Protein AF-A0A8H6VJF8-F1 (afdb_monomer_lite)

Structure (mmCIF, N/CA/C/O backbone):
data_AF-A0A8H6VJF8-F1
#
_entry.id   AF-A0A8H6VJF8-F1
#
loop_
_atom_site.group_PDB
_atom_site.id
_atom_site.type_symbol
_atom_site.label_atom_id
_atom_site.label_alt_id
_atom_site.label_comp_id
_atom_site.label_asym_id
_atom_site.label_entity_id
_atom_site.label_seq_id
_atom_site.pdbx_PDB_ins_code
_atom_site.Cartn_x
_atom_site.Cartn_y
_atom_site.Cartn_z
_atom_site.occupancy
_atom_site.B_iso_or_equiv
_atom_site.auth_seq_id
_atom_site.auth_comp_id
_atom_site.auth_asym_id
_atom_site.auth_atom_id
_atom_site.pdbx_PDB_model_num
ATOM 1 N N . MET A 1 1 ? -1.604 -4.634 -8.198 1.00 73.31 1 MET A N 1
ATOM 2 C CA . MET A 1 1 ? -0.730 -5.006 -7.066 1.00 73.31 1 MET A CA 1
ATOM 3 C C . MET A 1 1 ? 0.671 -5.127 -7.627 1.00 73.31 1 MET A C 1
ATOM 5 O O . MET A 1 1 ? 0.860 -5.925 -8.531 1.00 73.31 1 MET A O 1
ATOM 9 N N . ALA A 1 2 ? 1.580 -4.237 -7.229 1.00 79.50 2 ALA A N 1
ATOM 10 C CA . ALA A 1 2 ? 2.893 -4.075 -7.863 1.00 79.50 2 ALA A CA 1
ATOM 11 C C . ALA A 1 2 ? 4.022 -4.603 -6.956 1.00 79.50 2 ALA A C 1
ATOM 13 O O . ALA A 1 2 ? 4.929 -3.861 -6.567 1.00 79.50 2 ALA A O 1
ATOM 14 N N . TYR A 1 3 ? 3.864 -5.856 -6.537 1.00 83.62 3 TYR A N 1
ATOM 15 C CA . TYR A 1 3 ? 4.742 -6.631 -5.660 1.00 83.62 3 TYR A CA 1
ATOM 16 C C . TYR A 1 3 ? 4.461 -8.134 -5.874 1.00 83.62 3 TYR A C 1
ATOM 18 O O . TYR A 1 3 ? 3.613 -8.471 -6.701 1.00 83.62 3 TYR A O 1
ATOM 26 N N . ASP A 1 4 ? 5.180 -9.012 -5.167 1.00 90.38 4 ASP A N 1
ATOM 27 C CA . ASP A 1 4 ? 5.171 -10.478 -5.328 1.00 90.38 4 ASP A CA 1
ATOM 28 C C . ASP A 1 4 ? 5.618 -10.965 -6.715 1.00 90.38 4 ASP A C 1
ATOM 30 O O . ASP A 1 4 ? 5.184 -11.998 -7.216 1.00 90.38 4 ASP A O 1
ATOM 34 N N . TYR A 1 5 ? 6.528 -10.225 -7.350 1.00 91.56 5 TYR A N 1
ATOM 35 C CA . TYR A 1 5 ? 7.095 -10.609 -8.647 1.00 91.56 5 TYR A CA 1
ATOM 36 C C . TYR A 1 5 ? 8.097 -11.761 -8.561 1.00 91.56 5 TYR A C 1
ATOM 38 O O . TYR A 1 5 ? 8.375 -12.394 -9.575 1.00 91.56 5 TYR A O 1
ATOM 46 N N . ALA A 1 6 ? 8.661 -11.999 -7.379 1.00 90.62 6 ALA A N 1
ATOM 47 C CA . ALA A 1 6 ? 9.598 -13.079 -7.132 1.00 90.62 6 ALA A CA 1
ATOM 48 C C . ALA A 1 6 ? 9.391 -13.640 -5.720 1.00 90.62 6 ALA A C 1
ATOM 50 O O . ALA A 1 6 ? 9.157 -12.868 -4.786 1.00 90.62 6 ALA A O 1
ATOM 51 N N . GLY A 1 7 ? 9.499 -14.957 -5.556 1.00 92.12 7 GLY A N 1
ATOM 52 C CA . GLY A 1 7 ? 9.229 -15.630 -4.286 1.00 92.12 7 GLY A CA 1
ATOM 53 C C . GLY A 1 7 ? 9.733 -17.070 -4.224 1.00 92.12 7 GLY A C 1
ATOM 54 O O . GLY A 1 7 ? 10.559 -17.504 -5.020 1.00 92.12 7 GLY A O 1
ATOM 55 N N . SER A 1 8 ? 9.238 -17.833 -3.247 1.00 90.75 8 SER A N 1
ATOM 56 C CA . SER A 1 8 ? 9.664 -19.224 -3.009 1.00 90.75 8 SER A CA 1
ATOM 57 C C . SER A 1 8 ? 9.283 -20.200 -4.127 1.00 90.75 8 SER A C 1
ATOM 59 O O . SER A 1 8 ? 9.792 -21.316 -4.171 1.00 90.75 8 SER A O 1
ATOM 61 N N . TRP A 1 9 ? 8.377 -19.792 -5.012 1.00 92.62 9 TRP A N 1
ATOM 62 C CA . TRP A 1 9 ? 7.964 -20.536 -6.198 1.00 92.62 9 TRP A CA 1
ATOM 63 C C . TRP A 1 9 ? 8.953 -20.407 -7.366 1.00 92.62 9 TRP A C 1
ATOM 65 O O . TRP A 1 9 ? 8.827 -21.152 -8.337 1.00 92.62 9 TRP A O 1
ATOM 75 N N . ASP A 1 10 ? 9.933 -19.502 -7.281 1.00 89.94 10 ASP A N 1
ATOM 76 C CA . ASP A 1 10 ? 10.958 -19.330 -8.305 1.00 89.94 10 ASP A CA 1
ATOM 77 C C . ASP A 1 10 ? 12.191 -20.198 -8.045 1.00 89.94 10 ASP A C 1
ATOM 79 O O . ASP A 1 10 ? 12.579 -20.486 -6.913 1.00 89.94 10 ASP A O 1
ATOM 83 N N . VAL A 1 11 ? 12.862 -20.577 -9.131 1.00 90.38 11 VAL A N 1
ATOM 84 C CA . VAL A 1 11 ? 14.130 -21.326 -9.096 1.00 90.38 11 VAL A CA 1
ATOM 85 C C . VAL A 1 11 ? 15.360 -20.432 -8.896 1.00 90.38 11 VAL A C 1
ATOM 87 O O . VAL A 1 11 ? 16.442 -20.941 -8.607 1.00 90.38 11 VAL A O 1
ATOM 90 N N . VAL A 1 12 ? 15.220 -19.111 -9.055 1.00 88.44 12 VAL A N 1
ATOM 91 C CA . VAL A 1 12 ? 16.308 -18.124 -8.946 1.00 88.44 12 VAL A CA 1
ATOM 92 C C . VAL A 1 12 ? 15.799 -16.887 -8.206 1.00 88.44 12 VAL A C 1
ATOM 94 O O . VAL A 1 12 ? 14.678 -16.444 -8.436 1.00 88.44 12 VAL A O 1
ATOM 97 N N . THR A 1 13 ? 16.627 -16.304 -7.336 1.00 89.19 13 THR A N 1
ATOM 98 C CA . THR A 1 13 ? 16.304 -15.058 -6.624 1.00 89.19 13 THR A CA 1
ATOM 99 C C . THR A 1 13 ? 16.044 -13.902 -7.595 1.00 89.19 13 THR A C 1
ATOM 101 O O . THR A 1 13 ? 16.849 -13.647 -8.492 1.00 89.19 13 THR A O 1
ATOM 104 N N . GLY A 1 14 ? 14.970 -13.145 -7.360 1.00 92.56 14 GLY A N 1
ATOM 105 C CA . GLY A 1 14 ? 14.592 -11.979 -8.161 1.00 92.56 14 GLY A CA 1
ATOM 106 C C . GLY A 1 14 ? 14.129 -10.786 -7.323 1.00 92.56 14 GLY A C 1
ATOM 107 O O . GLY A 1 14 ? 13.977 -10.865 -6.103 1.00 92.56 14 GLY A O 1
ATOM 108 N N . HIS A 1 15 ? 13.910 -9.652 -7.983 1.00 92.69 15 HIS A N 1
ATOM 109 C CA . HIS A 1 15 ? 13.331 -8.466 -7.365 1.00 92.69 15 HIS A CA 1
ATOM 110 C C . HIS A 1 15 ? 11.814 -8.624 -7.228 1.00 92.69 15 HIS A C 1
ATOM 112 O O . HIS A 1 15 ? 11.112 -8.813 -8.213 1.00 92.69 15 HIS A O 1
ATOM 118 N N . GLN A 1 16 ? 11.297 -8.488 -6.007 1.00 92.56 16 GLN A N 1
ATOM 119 C CA . GLN A 1 16 ? 9.875 -8.720 -5.725 1.00 92.56 16 GLN A CA 1
ATOM 120 C C . GLN A 1 16 ? 8.941 -7.560 -6.114 1.00 92.56 16 GLN A C 1
ATOM 122 O O . GLN A 1 16 ? 7.732 -7.747 -6.140 1.00 92.56 16 GLN A O 1
ATOM 127 N N . SER A 1 17 ? 9.463 -6.357 -6.386 1.00 89.06 17 SER A N 1
ATOM 128 C CA . SER A 1 17 ? 8.649 -5.149 -6.629 1.00 89.06 17 SER A CA 1
ATOM 129 C C . SER A 1 17 ? 9.353 -4.087 -7.495 1.00 89.06 17 SER A C 1
ATOM 131 O O . SER A 1 17 ? 9.142 -2.881 -7.332 1.00 89.06 17 SER A O 1
ATOM 133 N N . ASN A 1 18 ? 10.224 -4.517 -8.417 1.00 90.31 18 ASN A N 1
ATOM 134 C CA . ASN A 1 18 ? 11.001 -3.624 -9.284 1.00 90.31 18 ASN A CA 1
ATOM 135 C C . ASN A 1 18 ? 10.127 -2.799 -10.242 1.00 90.31 18 ASN A C 1
ATOM 137 O O . ASN A 1 18 ? 9.053 -3.214 -10.689 1.00 90.31 18 ASN A O 1
ATOM 141 N N . LEU A 1 19 ? 10.629 -1.611 -10.588 1.00 81.88 19 LEU A N 1
ATOM 142 C CA . LEU A 1 19 ? 9.958 -0.714 -11.524 1.00 81.88 19 LEU A CA 1
ATOM 143 C C . LEU A 1 19 ? 10.212 -1.120 -12.975 1.00 81.88 19 LEU A C 1
ATOM 145 O O . LEU A 1 19 ? 9.258 -1.356 -13.698 1.00 81.88 19 LEU A O 1
ATOM 149 N N . TYR A 1 20 ? 11.474 -1.285 -13.368 1.00 86.75 20 TYR A N 1
ATOM 150 C CA . TYR A 1 20 ? 11.871 -1.615 -14.740 1.00 86.75 20 TYR A CA 1
ATOM 151 C C . TYR A 1 20 ? 12.442 -3.032 -14.842 1.00 86.75 20 TYR A C 1
ATOM 153 O O . TYR A 1 20 ? 12.879 -3.612 -13.843 1.00 86.75 20 TYR A O 1
ATOM 161 N N . SER A 1 21 ? 12.451 -3.587 -16.053 1.00 91.38 21 SER A N 1
ATOM 162 C CA . SER A 1 21 ? 13.197 -4.807 -16.375 1.00 91.38 21 SER A CA 1
ATOM 163 C C . SER A 1 21 ? 14.703 -4.536 -16.415 1.00 91.38 21 SER A C 1
ATOM 165 O O . SER A 1 21 ? 15.128 -3.493 -16.910 1.00 91.38 21 SER A O 1
ATOM 167 N N . SER A 1 22 ? 15.512 -5.494 -15.967 1.00 91.88 22 SER A N 1
ATOM 168 C CA . SER A 1 22 ? 16.972 -5.445 -16.046 1.00 91.88 22 SER A CA 1
ATOM 169 C C . SER A 1 22 ? 17.474 -6.094 -17.346 1.00 91.88 22 SER A C 1
ATOM 171 O O . SER A 1 22 ? 17.385 -7.314 -17.482 1.00 91.88 22 SER A O 1
ATOM 173 N N . PRO A 1 23 ? 18.033 -5.338 -18.311 1.00 89.12 23 PRO A N 1
ATOM 174 C CA . PRO A 1 23 ? 18.568 -5.923 -19.543 1.00 89.12 23 PRO A CA 1
ATOM 175 C C . PRO A 1 23 ? 19.890 -6.672 -19.322 1.00 89.12 23 PRO A C 1
ATOM 177 O O . PRO A 1 23 ? 20.211 -7.587 -20.073 1.00 89.12 23 PRO A O 1
ATOM 180 N N . SER A 1 24 ? 20.658 -6.304 -18.293 1.00 93.75 24 SER A N 1
ATOM 181 C CA . SER A 1 24 ? 21.922 -6.961 -17.940 1.00 93.75 24 SER A CA 1
ATOM 182 C C . SER A 1 24 ? 21.725 -8.249 -17.140 1.00 93.75 24 SER A C 1
ATOM 184 O O . SER A 1 24 ? 22.598 -9.112 -17.159 1.00 93.75 24 SER A O 1
ATOM 186 N N . ASN A 1 25 ? 20.587 -8.396 -16.455 1.00 90.94 25 ASN A N 1
ATOM 187 C CA . ASN A 1 25 ? 20.210 -9.626 -15.765 1.00 90.94 25 ASN A CA 1
ATOM 188 C C . ASN A 1 25 ? 18.690 -9.867 -15.842 1.00 90.94 25 ASN A C 1
ATOM 190 O O . ASN A 1 25 ? 17.984 -9.643 -14.858 1.00 90.94 25 ASN A O 1
ATOM 194 N N . PRO A 1 26 ? 18.165 -10.333 -16.989 1.00 91.31 26 PRO A N 1
ATOM 195 C CA . PRO A 1 26 ? 16.721 -10.500 -17.168 1.00 91.31 26 PRO A CA 1
ATOM 196 C C . PRO A 1 26 ? 16.089 -11.484 -16.177 1.00 91.31 26 PRO A C 1
ATOM 198 O O . PRO A 1 26 ? 14.947 -11.295 -15.766 1.00 91.31 26 PRO A O 1
ATOM 201 N N . ALA A 1 27 ? 16.846 -12.498 -15.744 1.00 89.94 27 ALA A N 1
ATOM 202 C CA . ALA A 1 27 ? 16.380 -13.495 -14.786 1.00 89.94 27 ALA A CA 1
ATOM 203 C C . ALA A 1 27 ? 16.067 -12.906 -13.397 1.00 89.94 27 ALA A C 1
ATOM 205 O O . ALA A 1 27 ? 15.255 -13.480 -12.679 1.00 89.94 27 ALA A O 1
ATOM 206 N N . SER A 1 28 ? 16.655 -11.760 -13.015 1.00 89.44 28 SER A N 1
ATOM 207 C CA . SER A 1 28 ? 16.364 -11.117 -11.724 1.00 89.44 28 SER A CA 1
ATOM 208 C C . SER A 1 28 ? 15.121 -10.227 -11.743 1.00 89.44 28 SER A C 1
ATOM 210 O O . SER A 1 28 ? 14.705 -9.745 -10.690 1.00 89.44 28 SER A O 1
ATOM 212 N N . THR A 1 29 ? 14.522 -9.988 -12.911 1.00 90.62 29 THR A N 1
ATOM 213 C CA . THR A 1 29 ? 13.310 -9.169 -13.074 1.00 90.62 29 THR A CA 1
ATOM 214 C C . THR A 1 29 ? 12.305 -9.877 -13.989 1.00 90.62 29 THR A C 1
ATOM 216 O O . THR A 1 29 ? 12.044 -9.385 -15.092 1.00 90.62 29 THR A O 1
ATOM 219 N N . PRO A 1 30 ? 11.757 -11.036 -13.576 1.00 86.19 30 PRO A N 1
ATOM 220 C CA . PRO A 1 30 ? 10.807 -11.795 -14.395 1.00 86.19 30 PRO A CA 1
ATOM 221 C C . PRO A 1 30 ? 9.535 -10.990 -14.712 1.00 86.19 30 PRO A C 1
ATOM 223 O O . PRO A 1 30 ? 8.966 -11.129 -15.791 1.00 86.19 30 PRO A O 1
ATOM 226 N N . PHE A 1 31 ? 9.145 -10.089 -13.806 1.00 88.94 31 PHE A N 1
ATOM 227 C CA . PHE A 1 31 ? 8.112 -9.073 -14.007 1.00 88.94 31 PHE A CA 1
ATOM 228 C C . PHE A 1 31 ? 8.669 -7.686 -13.671 1.00 88.94 31 PHE A C 1
ATOM 230 O O . PHE A 1 31 ? 9.745 -7.548 -13.084 1.00 88.94 31 PHE A O 1
ATOM 237 N N . ASN A 1 32 ? 7.957 -6.632 -14.064 1.00 86.56 32 ASN A N 1
ATOM 238 C CA . ASN A 1 32 ? 8.284 -5.261 -13.689 1.00 86.56 32 ASN A CA 1
ATOM 239 C C . ASN A 1 32 ? 7.026 -4.389 -13.687 1.00 86.56 32 ASN A C 1
ATOM 241 O O . ASN A 1 32 ? 6.078 -4.627 -14.437 1.00 86.56 32 ASN A O 1
ATOM 245 N N . THR A 1 33 ? 7.026 -3.372 -12.830 1.00 82.81 33 THR A N 1
ATOM 246 C CA . THR A 1 33 ? 5.869 -2.488 -12.655 1.00 82.81 33 THR A CA 1
ATOM 247 C C . THR A 1 33 ? 5.605 -1.653 -13.905 1.00 82.81 33 THR A C 1
ATOM 249 O O . THR A 1 33 ? 4.444 -1.485 -14.252 1.00 82.81 33 THR A O 1
ATOM 252 N N . GLU A 1 34 ? 6.646 -1.206 -14.613 1.00 80.69 34 GLU A N 1
ATOM 253 C CA . GLU A 1 34 ? 6.566 -0.373 -15.817 1.00 80.69 34 GLU A CA 1
ATOM 254 C C . GLU A 1 34 ? 5.758 -1.041 -16.931 1.00 80.69 34 GLU A C 1
ATOM 256 O O . GLU A 1 34 ? 4.931 -0.386 -17.542 1.00 80.69 34 GLU A O 1
ATOM 261 N N . GLN A 1 35 ? 5.910 -2.342 -17.180 1.00 81.75 35 GLN A N 1
ATOM 262 C CA . GLN A 1 35 ? 5.100 -3.042 -18.184 1.00 81.75 35 GLN A CA 1
ATOM 263 C C . GLN A 1 35 ? 3.607 -3.041 -17.844 1.00 81.75 35 GLN A C 1
ATOM 265 O O . GLN A 1 35 ? 2.777 -2.767 -18.711 1.00 81.75 35 GLN A O 1
ATOM 270 N N . ALA A 1 36 ? 3.258 -3.327 -16.587 1.00 72.69 36 ALA A N 1
ATOM 271 C CA . ALA A 1 36 ? 1.869 -3.289 -16.138 1.00 72.69 36 ALA A CA 1
ATOM 272 C C . ALA A 1 36 ? 1.316 -1.862 -16.237 1.00 72.69 36 ALA A C 1
ATOM 274 O O . ALA A 1 36 ? 0.240 -1.631 -16.776 1.00 72.69 36 ALA A O 1
ATOM 275 N N . VAL A 1 37 ? 2.101 -0.896 -15.778 1.00 69.38 37 VAL A N 1
ATOM 276 C CA . VAL A 1 37 ? 1.874 0.539 -15.904 1.00 69.38 37 VAL A CA 1
ATOM 277 C C . VAL A 1 37 ? 1.611 0.930 -17.354 1.00 69.38 37 VAL A C 1
ATOM 279 O O . VAL A 1 37 ? 0.508 1.383 -17.624 1.00 69.38 37 VAL A O 1
ATOM 282 N N . GLN A 1 38 ? 2.542 0.685 -18.284 1.00 69.31 38 GLN A N 1
ATOM 283 C CA . GLN A 1 38 ? 2.474 0.977 -19.723 1.00 69.31 38 GLN A CA 1
ATOM 284 C C . GLN A 1 38 ? 1.225 0.385 -20.359 1.00 69.31 38 GLN A C 1
ATOM 286 O O . GLN A 1 38 ? 0.555 1.064 -21.136 1.00 69.31 38 GLN A O 1
ATOM 291 N N . TYR A 1 39 ? 0.847 -0.832 -19.968 1.00 69.25 39 TYR A N 1
ATOM 292 C CA . TYR A 1 39 ? -0.436 -1.403 -20.353 1.00 69.25 39 TYR A CA 1
ATOM 293 C C . TYR A 1 39 ? -1.608 -0.507 -19.914 1.00 69.25 39 TYR A C 1
ATOM 295 O O . TYR A 1 39 ? -2.399 -0.097 -20.760 1.00 69.25 39 TYR A O 1
ATOM 303 N N . TYR A 1 40 ? -1.683 -0.092 -18.647 1.00 51.25 40 TYR A N 1
ATOM 304 C CA . TYR A 1 40 ? -2.694 0.875 -18.190 1.00 51.25 40 TYR A CA 1
ATOM 305 C C . TYR A 1 40 ? -2.538 2.269 -18.828 1.00 51.25 40 TYR A C 1
ATOM 307 O O . TYR A 1 40 ? -3.531 2.956 -19.027 1.00 51.25 40 TYR A O 1
ATOM 315 N N . LEU A 1 41 ? -1.336 2.699 -19.223 1.00 55.12 41 LEU A N 1
ATOM 316 C CA . LEU A 1 41 ? -1.118 4.007 -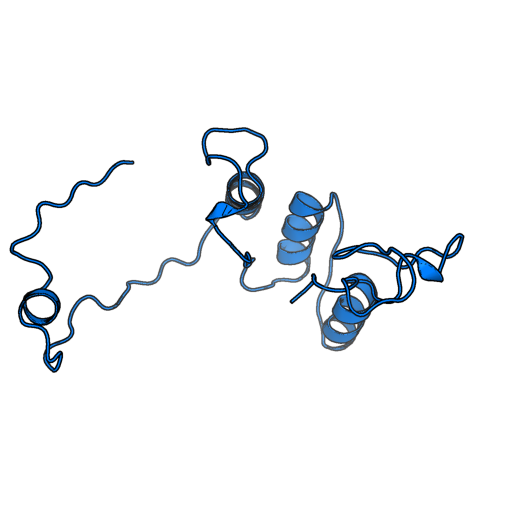19.865 1.00 55.12 41 LEU A CA 1
ATOM 317 C C . LEU A 1 41 ? -1.554 4.033 -21.312 1.00 55.12 41 LEU A C 1
ATOM 319 O O . LEU A 1 41 ? -1.994 5.073 -21.791 1.00 55.12 41 LEU A O 1
ATOM 323 N N . SER A 1 42 ? -1.422 2.900 -22.000 1.00 58.59 42 SER A N 1
ATOM 324 C CA . SER A 1 42 ? -2.015 2.694 -23.318 1.00 58.59 42 SER A CA 1
ATOM 325 C C . SER A 1 42 ? -3.540 2.842 -23.260 1.00 58.59 42 SER A C 1
ATOM 327 O O . SER A 1 42 ? -4.172 3.103 -24.277 1.00 58.59 42 SER A O 1
ATOM 329 N N . GLN A 1 43 ? -4.108 2.746 -22.051 1.00 51.00 43 GLN A N 1
ATOM 330 C CA . GLN A 1 43 ? -5.489 3.079 -21.716 1.00 51.00 43 GLN A CA 1
ATOM 331 C C . GLN A 1 43 ? -5.662 4.513 -21.144 1.00 51.00 43 GLN A C 1
ATOM 333 O O . GLN A 1 43 ? -6.779 4.883 -20.801 1.00 51.00 43 GLN A O 1
ATOM 338 N N . GLY A 1 44 ? -4.606 5.345 -21.082 1.00 41.25 44 GLY A N 1
ATOM 339 C CA . GLY A 1 44 ? -4.682 6.814 -20.931 1.00 41.25 44 GLY A CA 1
ATOM 340 C C . GLY A 1 44 ? -4.003 7.493 -19.721 1.00 41.25 44 GLY A C 1
ATOM 341 O O . GLY A 1 44 ? -4.573 8.440 -19.193 1.00 41.25 44 GLY A O 1
ATOM 342 N N . VAL A 1 45 ? -2.815 7.080 -19.253 1.00 41.66 45 VAL A N 1
ATOM 343 C CA . VAL A 1 45 ? -2.291 7.475 -17.913 1.00 41.66 45 VAL A CA 1
ATOM 344 C C . VAL A 1 45 ? -0.764 7.953 -18.007 1.00 41.66 45 VAL A C 1
ATOM 346 O O . VAL A 1 45 ? -0.013 7.332 -18.750 1.00 41.66 45 VAL A O 1
ATOM 349 N N . LYS A 1 46 ? -0.191 9.023 -17.349 1.00 44.53 46 LYS A N 1
ATOM 350 C CA . LYS A 1 46 ? 1.278 9.521 -17.389 1.00 44.53 46 LYS A CA 1
ATOM 351 C C . LYS A 1 46 ? 2.214 9.534 -16.079 1.00 44.53 46 LYS A C 1
ATOM 353 O O . LYS A 1 46 ? 1.634 9.514 -15.028 1.00 44.53 46 LYS A O 1
ATOM 358 N N . ALA A 1 47 ? 3.584 9.387 -16.064 1.00 44.06 47 ALA A N 1
ATOM 359 C CA . ALA A 1 47 ? 4.482 9.338 -14.815 1.00 44.06 47 ALA A CA 1
ATOM 360 C C . ALA A 1 47 ? 6.050 9.437 -14.885 1.00 44.06 47 ALA A C 1
ATOM 362 O O . ALA A 1 47 ? 6.581 8.889 -15.849 1.00 44.06 47 ALA A O 1
ATOM 363 N N . GLU A 1 48 ? 6.745 9.870 -13.766 1.00 42.78 48 GLU A N 1
ATOM 364 C CA . GLU A 1 48 ? 8.098 9.410 -13.235 1.00 42.78 48 GLU A CA 1
ATOM 365 C C . GLU A 1 48 ? 8.708 9.976 -11.857 1.00 42.78 48 GLU A C 1
ATOM 367 O O . GLU A 1 48 ? 8.570 11.166 -11.603 1.00 42.78 48 GLU A O 1
ATOM 372 N N . LYS A 1 49 ? 9.520 9.160 -11.076 1.00 40.78 49 LYS A N 1
ATOM 373 C CA . LYS A 1 49 ? 10.705 9.404 -10.099 1.00 40.78 49 LYS A CA 1
ATOM 374 C C . LYS A 1 49 ? 10.743 9.156 -8.527 1.00 40.78 49 LYS A C 1
ATOM 376 O O . LYS A 1 49 ? 10.028 9.811 -7.800 1.00 40.78 49 LYS A O 1
ATOM 381 N N . LEU A 1 50 ? 11.744 8.354 -8.034 1.00 50.84 50 LEU A N 1
ATOM 382 C CA . LEU A 1 50 ? 12.189 7.740 -6.702 1.00 50.84 50 LEU A CA 1
ATOM 383 C C . LEU A 1 50 ? 11.381 6.643 -5.894 1.00 50.84 50 LEU A C 1
ATOM 385 O O . LEU A 1 50 ? 10.712 6.968 -4.943 1.00 50.84 50 LEU A O 1
ATOM 389 N N . ALA A 1 51 ? 11.480 5.319 -6.151 1.00 62.94 51 ALA A N 1
ATOM 390 C CA . ALA A 1 51 ? 10.587 4.202 -5.713 1.00 62.94 51 ALA A CA 1
ATOM 391 C C . ALA A 1 51 ? 9.258 4.523 -4.976 1.00 62.94 51 ALA A C 1
ATOM 393 O O . ALA A 1 51 ? 8.203 4.342 -5.576 1.00 62.94 51 ALA A O 1
ATOM 394 N N . ALA A 1 52 ? 9.270 4.935 -3.702 1.00 67.56 52 ALA A N 1
ATOM 395 C CA . ALA A 1 52 ? 8.060 5.385 -3.000 1.00 67.56 52 ALA A CA 1
ATOM 396 C C . ALA A 1 52 ? 7.613 6.774 -3.478 1.00 67.56 52 ALA A C 1
ATOM 398 O O . ALA A 1 52 ? 6.462 6.943 -3.863 1.00 67.56 52 ALA A O 1
ATOM 399 N N . GLU A 1 53 ? 8.534 7.728 -3.563 1.00 68.38 53 GLU A N 1
ATOM 400 C CA . GLU A 1 53 ? 8.323 9.020 -4.218 1.00 68.38 53 GLU A CA 1
ATOM 401 C C . GLU A 1 53 ? 8.125 8.858 -5.749 1.00 68.38 53 GLU A C 1
ATOM 403 O O . GLU A 1 53 ? 7.317 9.591 -6.300 1.00 68.38 53 GLU A O 1
ATOM 408 N N . VAL A 1 54 ? 8.686 7.818 -6.421 1.00 68.19 54 VAL A N 1
ATOM 409 C CA . VAL A 1 54 ? 8.377 7.456 -7.839 1.00 68.19 54 VAL A CA 1
ATOM 410 C C . VAL A 1 54 ? 6.916 7.169 -7.828 1.00 68.19 54 VAL A C 1
ATOM 412 O O . VAL A 1 54 ? 6.202 7.708 -8.648 1.00 68.19 54 VAL A O 1
ATOM 415 N N . LYS A 1 55 ? 6.473 6.281 -6.942 1.00 75.25 55 LYS A N 1
ATOM 416 C CA . LYS A 1 55 ? 5.084 5.867 -6.908 1.00 75.25 55 LYS A CA 1
ATOM 417 C C . LYS A 1 55 ? 4.169 7.051 -6.580 1.00 75.25 55 LYS A C 1
ATOM 419 O O . LYS A 1 55 ? 3.092 7.093 -7.154 1.00 75.25 55 LYS A O 1
ATOM 424 N N . VAL A 1 56 ? 4.593 8.025 -5.768 1.00 81.25 56 VAL A N 1
ATOM 425 C CA . VAL A 1 56 ? 3.860 9.289 -5.547 1.00 81.25 56 VAL A CA 1
ATOM 426 C C . VAL A 1 56 ? 3.762 10.111 -6.827 1.00 81.25 56 VAL A C 1
ATOM 428 O O . VAL A 1 56 ? 2.652 10.398 -7.266 1.00 81.25 56 VAL A O 1
ATOM 431 N N . GLU A 1 57 ? 4.889 10.482 -7.433 1.00 75.88 57 GLU A N 1
ATOM 432 C CA . GLU A 1 57 ? 4.916 11.306 -8.648 1.00 75.88 57 GLU A CA 1
ATOM 433 C C . GLU A 1 57 ? 4.210 10.600 -9.801 1.00 75.88 57 GLU A C 1
ATOM 435 O O . GLU A 1 57 ? 3.453 11.206 -10.552 1.00 75.88 57 GLU A O 1
ATOM 440 N N . TYR A 1 58 ? 4.364 9.282 -9.866 1.00 77.69 58 TYR A N 1
ATOM 441 C CA . TYR A 1 58 ? 3.631 8.416 -10.759 1.00 77.69 58 TYR A CA 1
ATOM 442 C C . TYR A 1 58 ? 2.130 8.545 -10.505 1.00 77.69 58 TYR A C 1
ATOM 444 O O . TYR A 1 58 ? 1.410 8.919 -11.415 1.00 77.69 58 TYR A O 1
ATOM 452 N N . VAL A 1 59 ? 1.637 8.327 -9.281 1.00 82.94 59 VAL A N 1
ATOM 453 C CA . VAL A 1 59 ? 0.212 8.508 -8.939 1.00 82.94 59 VAL A CA 1
ATOM 454 C C . VAL A 1 59 ? -0.293 9.901 -9.337 1.00 82.94 59 VAL A C 1
ATOM 456 O O . VAL A 1 59 ? -1.371 9.991 -9.927 1.00 82.94 59 VAL A O 1
ATOM 459 N N . LYS A 1 60 ? 0.493 10.958 -9.090 1.00 84.12 60 LYS A N 1
ATOM 460 C CA . LYS A 1 60 ? 0.154 12.348 -9.436 1.00 84.12 60 LYS A CA 1
ATOM 461 C C . LYS A 1 60 ? 0.066 12.581 -10.941 1.00 84.12 60 LYS A C 1
ATOM 463 O O . LYS A 1 60 ? -0.981 12.993 -11.433 1.00 84.12 60 LYS A O 1
ATOM 468 N N . GLU A 1 61 ? 1.136 12.314 -11.682 1.00 80.81 61 GLU A N 1
ATOM 469 C CA . GLU A 1 61 ? 1.194 12.541 -13.130 1.00 80.81 61 GLU A CA 1
ATOM 470 C C . GLU A 1 61 ? 0.167 11.666 -13.868 1.00 80.81 61 GLU A C 1
ATOM 472 O O . GLU A 1 61 ? -0.356 12.044 -14.921 1.00 80.81 61 GLU A O 1
ATOM 477 N N . LYS A 1 62 ? -0.162 10.503 -13.291 1.00 80.56 62 LYS A N 1
ATOM 478 C CA . LYS A 1 62 ? -1.109 9.544 -13.858 1.00 80.56 62 LYS A CA 1
ATOM 479 C C . LYS A 1 62 ? -2.555 9.934 -13.564 1.00 80.56 62 LYS A C 1
ATOM 481 O O . LYS A 1 62 ? -3.449 9.449 -14.250 1.00 80.56 62 LYS A O 1
ATOM 486 N N . GLY A 1 63 ? -2.793 10.744 -12.534 1.00 84.06 63 GLY A N 1
ATOM 487 C CA . GLY A 1 63 ? -4.127 10.991 -11.992 1.00 84.06 63 GLY A CA 1
ATOM 488 C C . GLY A 1 63 ? -4.769 9.741 -11.376 1.00 84.06 63 GLY A C 1
ATOM 489 O O . GLY A 1 63 ? -5.970 9.535 -11.537 1.00 84.06 63 GLY A O 1
ATOM 490 N N . LEU A 1 64 ? -3.989 8.874 -10.717 1.00 85.69 64 LEU A N 1
ATOM 491 C CA . LEU A 1 64 ? -4.534 7.697 -10.021 1.00 85.69 64 LEU A CA 1
ATOM 492 C C . LEU A 1 64 ? -5.174 8.088 -8.685 1.00 85.69 64 LEU A C 1
ATOM 494 O O . LEU A 1 64 ? -4.779 9.064 -8.057 1.00 85.69 64 LEU A O 1
ATOM 498 N N . GLY A 1 65 ? -6.123 7.274 -8.211 1.00 86.81 65 GLY A N 1
ATOM 499 C CA . GLY A 1 65 ? -6.898 7.555 -6.994 1.00 86.81 65 GLY A CA 1
ATOM 500 C C . GLY A 1 65 ? -6.129 7.475 -5.668 1.00 86.81 65 GLY A C 1
ATOM 501 O O . GLY A 1 65 ? -6.681 7.833 -4.635 1.00 86.81 65 GLY A O 1
ATOM 502 N N . GLY A 1 66 ? -4.878 7.003 -5.665 1.00 89.75 66 GLY A N 1
ATOM 503 C CA . GLY A 1 66 ? -4.050 6.929 -4.461 1.00 89.75 66 GLY A CA 1
ATOM 504 C C . GLY A 1 66 ? -3.070 5.760 -4.471 1.00 89.75 66 GLY A C 1
ATOM 505 O O . GLY A 1 66 ? -2.747 5.197 -5.519 1.00 89.75 66 GLY A O 1
ATOM 506 N N . ALA A 1 67 ? -2.599 5.393 -3.282 1.00 89.69 67 ALA A N 1
ATOM 507 C CA . ALA A 1 67 ? -1.685 4.280 -3.055 1.00 89.69 67 ALA A CA 1
ATOM 508 C C . ALA A 1 67 ? -2.272 3.292 -2.037 1.00 89.69 67 ALA A C 1
ATOM 510 O O . ALA A 1 67 ? -3.123 3.648 -1.224 1.00 89.69 67 ALA A O 1
ATOM 511 N N . MET A 1 68 ? -1.821 2.040 -2.100 1.00 91.69 68 MET A N 1
ATOM 512 C CA . MET A 1 68 ? -2.238 0.966 -1.200 1.00 91.69 68 MET A CA 1
ATOM 513 C C . MET A 1 68 ? -1.014 0.172 -0.747 1.00 91.69 68 MET A C 1
ATOM 515 O O . MET A 1 68 ? -0.075 -0.025 -1.525 1.00 91.69 68 MET A O 1
ATOM 519 N N . TRP A 1 69 ? -1.052 -0.298 0.499 1.00 88.38 69 TRP A N 1
ATOM 520 C CA . TRP A 1 69 ? 0.006 -1.078 1.128 1.00 88.38 69 TRP A CA 1
ATOM 521 C C . TRP A 1 69 ? -0.507 -2.430 1.582 1.00 88.38 69 TRP A C 1
ATOM 523 O O . TRP A 1 69 ? -1.614 -2.556 2.102 1.00 88.38 69 TRP A O 1
ATOM 533 N N . TRP A 1 70 ? 0.367 -3.415 1.446 1.00 85.94 70 TRP A N 1
ATOM 534 C CA . TRP A 1 70 ? 0.251 -4.701 2.099 1.00 85.94 70 TRP A CA 1
ATOM 535 C C . TRP A 1 70 ? 1.559 -4.938 2.863 1.00 85.94 70 TRP A C 1
ATOM 537 O O . TRP A 1 70 ? 2.600 -5.115 2.239 1.00 85.94 70 TRP A O 1
ATOM 547 N N . GLU A 1 71 ? 1.595 -4.871 4.188 1.00 91.38 71 GLU A N 1
ATOM 548 C CA . GLU A 1 71 ? 0.544 -4.450 5.122 1.00 91.38 71 GLU A CA 1
ATOM 549 C C . GLU A 1 71 ? 1.120 -3.457 6.152 1.00 91.38 71 GLU A C 1
ATOM 551 O O . GLU A 1 71 ? 2.269 -3.036 6.029 1.00 91.38 71 GLU A O 1
ATOM 556 N N . ALA A 1 72 ? 0.314 -3.001 7.113 1.00 88.50 72 ALA A N 1
ATOM 557 C CA . ALA A 1 72 ? 0.702 -1.903 8.000 1.00 88.50 72 ALA A CA 1
ATOM 558 C C . ALA A 1 72 ? 1.854 -2.255 8.962 1.00 88.50 72 ALA A C 1
ATOM 560 O O . ALA A 1 72 ? 2.676 -1.392 9.259 1.00 88.50 72 ALA A O 1
ATOM 561 N N . SER A 1 73 ? 1.930 -3.494 9.454 1.00 91.75 73 SER A N 1
ATOM 562 C CA . SER A 1 73 ? 2.940 -3.932 10.428 1.00 91.75 73 SER A CA 1
ATOM 563 C C . SER 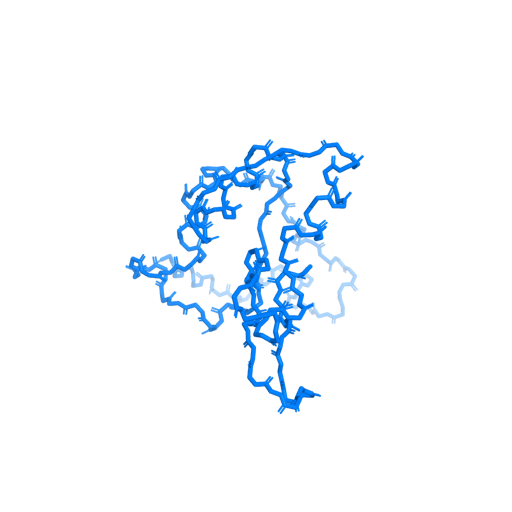A 1 73 ? 4.356 -4.012 9.850 1.00 91.75 73 SER A C 1
ATOM 565 O O . SER A 1 73 ? 5.328 -3.941 10.600 1.00 91.75 73 SER A O 1
ATOM 567 N N . GLY A 1 74 ? 4.473 -4.120 8.525 1.00 84.88 74 GLY A N 1
ATOM 568 C CA . GLY A 1 74 ? 5.732 -4.084 7.792 1.00 84.88 74 GLY A CA 1
ATOM 569 C C . GLY A 1 74 ? 6.328 -2.686 7.612 1.00 84.88 74 GLY A C 1
ATOM 570 O O . GLY A 1 74 ? 7.463 -2.586 7.143 1.00 84.88 74 GLY A O 1
ATOM 571 N N . ASP A 1 75 ? 5.602 -1.618 7.961 1.00 84.69 75 ASP A N 1
ATOM 572 C CA . ASP A 1 75 ? 6.134 -0.256 7.900 1.00 84.69 75 ASP A CA 1
ATOM 573 C C . ASP A 1 75 ? 6.880 0.131 9.185 1.00 84.69 75 ASP A C 1
ATOM 575 O O . ASP A 1 75 ? 6.669 -0.418 10.271 1.00 84.69 75 ASP A O 1
ATOM 579 N N . ARG A 1 76 ? 7.763 1.124 9.074 1.00 83.00 76 ARG A N 1
ATOM 580 C CA . ARG A 1 76 ? 8.340 1.776 10.253 1.00 83.00 76 ARG A CA 1
ATOM 581 C C . ARG A 1 76 ? 7.283 2.642 10.945 1.00 83.00 76 ARG A C 1
ATOM 583 O O . ARG A 1 76 ? 6.330 3.072 10.293 1.00 83.00 76 ARG A O 1
ATOM 590 N N . PRO A 1 77 ? 7.448 2.956 12.246 1.00 87.56 77 PRO A N 1
ATOM 591 C CA . PRO A 1 77 ? 6.583 3.923 12.915 1.00 87.56 77 PRO A CA 1
ATOM 592 C C . PRO A 1 77 ? 6.462 5.212 12.096 1.00 87.56 77 PRO A C 1
ATOM 594 O O . PRO A 1 77 ? 7.463 5.694 11.580 1.00 87.56 77 PRO A O 1
ATOM 597 N N . ILE A 1 78 ? 5.272 5.811 12.011 1.00 78.06 78 ILE A N 1
ATOM 598 C CA . ILE A 1 78 ? 5.048 7.019 11.189 1.00 78.06 78 ILE A CA 1
ATOM 599 C C . ILE A 1 78 ? 5.888 8.236 11.632 1.00 78.06 78 ILE A C 1
ATOM 601 O O . ILE A 1 78 ? 6.070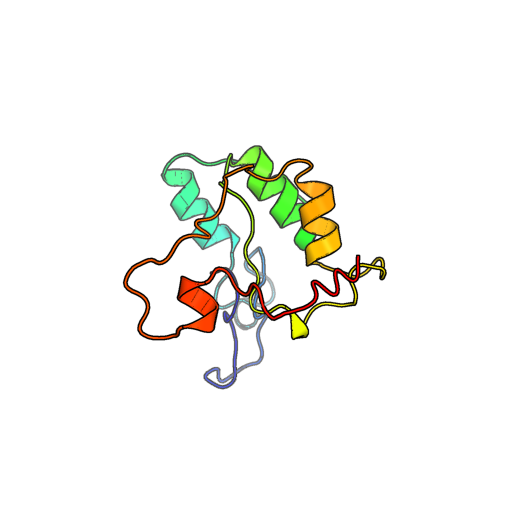 9.189 10.875 1.00 78.06 78 ILE A O 1
ATOM 605 N N . SER A 1 79 ? 6.410 8.203 12.862 1.00 79.81 79 SER A N 1
ATOM 606 C CA . SER A 1 79 ? 7.369 9.173 13.398 1.00 79.81 79 SER A CA 1
ATOM 607 C C . SER A 1 79 ? 8.803 8.985 12.879 1.00 79.81 79 SER A C 1
ATOM 609 O O . SER A 1 79 ? 9.638 9.854 13.104 1.00 79.81 79 SER A O 1
ATOM 611 N N . ASP A 1 80 ? 9.109 7.855 12.240 1.00 79.62 80 ASP A N 1
ATOM 612 C CA . ASP A 1 80 ? 10.396 7.542 11.611 1.00 79.62 80 ASP A CA 1
ATOM 613 C C . ASP A 1 80 ? 10.409 8.074 10.170 1.00 79.62 80 ASP A C 1
ATOM 615 O O . ASP A 1 80 ? 9.462 7.875 9.406 1.00 79.62 80 ASP A O 1
ATOM 619 N N . GLU A 1 81 ? 11.498 8.736 9.772 1.00 74.38 81 GLU A N 1
ATOM 620 C CA . GLU A 1 81 ? 11.653 9.289 8.417 1.00 74.38 81 GLU A CA 1
ATOM 621 C C . GLU A 1 81 ? 11.698 8.209 7.321 1.00 74.38 81 GLU A C 1
ATOM 623 O O . GLU A 1 81 ? 11.508 8.518 6.147 1.00 74.38 81 GLU A O 1
ATOM 628 N N . GLY A 1 82 ? 11.908 6.943 7.691 1.00 72.44 82 GLY A N 1
ATOM 629 C CA . GLY A 1 82 ? 11.854 5.791 6.798 1.00 72.44 82 GLY A CA 1
ATOM 630 C C . GLY A 1 82 ? 10.476 5.135 6.657 1.00 72.44 82 GLY A C 1
ATOM 631 O O . GLY A 1 82 ? 10.414 4.073 6.037 1.00 72.44 82 GLY A O 1
ATOM 632 N N . SER A 1 83 ? 9.397 5.691 7.231 1.00 83.81 83 SER A N 1
ATOM 633 C CA . SER A 1 83 ? 8.031 5.181 7.008 1.00 83.81 83 SER A CA 1
ATOM 634 C C . SER A 1 83 ? 7.597 5.406 5.561 1.00 83.81 83 SER A C 1
ATOM 636 O O . SER A 1 83 ? 7.467 6.542 5.103 1.00 83.81 83 SER A O 1
ATOM 638 N N . LEU A 1 84 ? 7.307 4.322 4.842 1.00 82.44 84 LEU A N 1
ATOM 639 C CA . LEU A 1 84 ? 6.871 4.389 3.448 1.00 82.44 84 LEU A CA 1
ATOM 640 C C . LEU A 1 84 ? 5.449 4.942 3.327 1.00 82.44 84 LEU A C 1
ATOM 642 O O . LEU A 1 84 ? 5.157 5.672 2.378 1.00 82.44 84 LEU A O 1
ATOM 646 N N . ILE A 1 85 ? 4.567 4.628 4.283 1.00 89.12 85 ILE A N 1
ATOM 647 C CA . ILE A 1 85 ? 3.219 5.208 4.337 1.00 89.12 85 ILE A CA 1
ATOM 648 C C . ILE A 1 85 ? 3.332 6.712 4.606 1.00 89.12 85 ILE A C 1
ATOM 650 O O . ILE A 1 85 ? 2.700 7.514 3.915 1.00 89.12 85 ILE A O 1
ATOM 654 N N . GLY A 1 86 ? 4.186 7.113 5.552 1.00 86.88 86 GLY A N 1
ATOM 655 C CA . GLY A 1 86 ? 4.480 8.510 5.864 1.00 86.88 86 GLY A CA 1
ATOM 656 C C . GLY A 1 86 ? 5.020 9.291 4.663 1.00 86.88 86 GLY A C 1
ATOM 657 O O . GLY A 1 86 ? 4.521 10.374 4.361 1.00 86.88 86 GLY A O 1
ATOM 658 N N . THR A 1 87 ? 5.996 8.742 3.937 1.00 84.06 87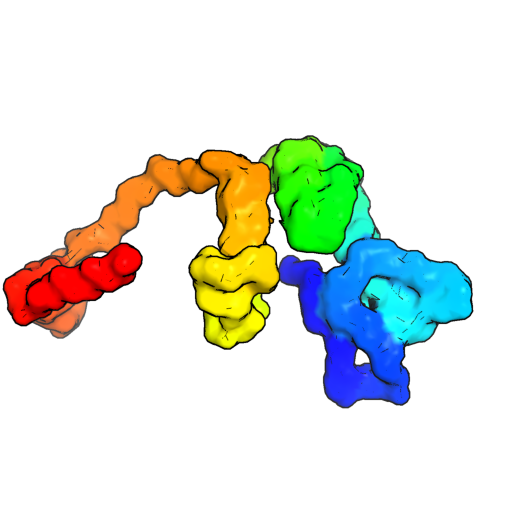 THR A N 1
ATOM 659 C CA . THR A 1 87 ? 6.552 9.361 2.723 1.00 84.06 87 THR A CA 1
ATOM 660 C C . THR A 1 87 ? 5.481 9.585 1.660 1.00 84.06 87 THR A C 1
ATOM 662 O O . THR A 1 87 ? 5.370 10.682 1.116 1.00 84.06 87 THR A O 1
ATOM 665 N N . VAL A 1 88 ? 4.657 8.575 1.373 1.00 87.44 88 VAL A N 1
ATOM 666 C CA . VAL A 1 88 ? 3.652 8.673 0.306 1.00 87.44 88 VAL A CA 1
ATOM 667 C C . VAL A 1 8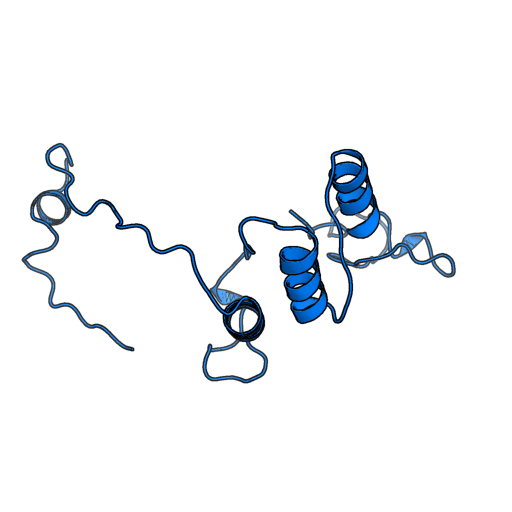8 ? 2.486 9.574 0.697 1.00 87.44 88 VAL A C 1
ATOM 669 O O . VAL A 1 88 ? 2.043 10.366 -0.124 1.00 87.44 88 VAL A O 1
ATOM 672 N N . THR A 1 89 ? 1.995 9.495 1.935 1.00 90.12 89 THR A N 1
ATOM 673 C CA . THR A 1 89 ? 0.904 10.367 2.410 1.00 90.12 89 THR A CA 1
ATOM 674 C C . THR A 1 89 ? 1.308 11.838 2.394 1.00 90.12 89 THR 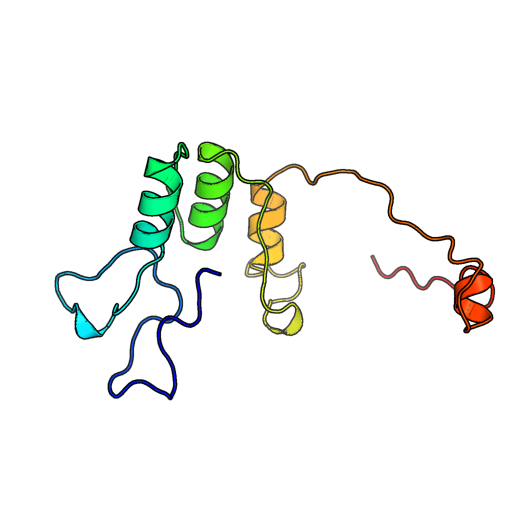A C 1
ATOM 676 O O . THR A 1 89 ? 0.544 12.667 1.904 1.00 90.12 89 THR A O 1
ATOM 679 N N . LYS A 1 90 ? 2.532 12.162 2.836 1.00 88.12 90 LYS A N 1
ATOM 680 C CA . LYS A 1 90 ? 3.109 13.509 2.689 1.00 88.12 90 LYS A CA 1
ATOM 681 C C . LYS A 1 90 ? 3.239 13.893 1.219 1.00 88.12 90 LYS A C 1
ATOM 683 O O . LYS A 1 90 ? 2.857 14.993 0.836 1.00 88.12 90 LYS A O 1
ATOM 688 N N . GLY A 1 91 ? 3.747 12.969 0.407 1.00 86.75 91 GLY A N 1
ATOM 689 C CA . GLY A 1 91 ? 3.959 13.162 -1.018 1.00 86.75 91 GLY A CA 1
ATOM 690 C C . GLY A 1 91 ? 2.672 13.442 -1.792 1.00 86.75 91 GLY A C 1
ATOM 691 O O . GLY A 1 91 ? 2.679 14.316 -2.643 1.00 86.75 91 GLY A O 1
ATOM 692 N N . LEU A 1 92 ? 1.563 12.757 -1.501 1.00 89.88 92 LEU A N 1
ATOM 693 C CA . LEU A 1 92 ? 0.275 12.952 -2.182 1.00 89.88 92 LEU A CA 1
ATOM 694 C C . LEU A 1 92 ? -0.446 14.248 -1.778 1.00 89.88 92 LEU A C 1
ATOM 696 O O . LEU A 1 92 ? -1.359 14.660 -2.488 1.00 89.88 92 LEU A O 1
ATOM 700 N N . GLU A 1 93 ? -0.022 14.896 -0.687 1.00 88.88 93 GLU A N 1
ATOM 701 C CA . GLU A 1 93 ? -0.502 16.179 -0.136 1.00 88.88 93 GLU A CA 1
ATOM 702 C C . GLU A 1 93 ? -1.966 16.210 0.335 1.00 88.88 93 GLU A C 1
ATOM 704 O O . GLU A 1 93 ? -2.283 16.892 1.311 1.00 88.88 93 GLU A O 1
ATOM 709 N N . LYS A 1 94 ? -2.873 15.499 -0.339 1.00 88.50 94 LYS A N 1
ATOM 710 C CA . LYS A 1 94 ? -4.307 15.469 -0.051 1.00 88.50 94 LYS A CA 1
ATOM 711 C C . LYS A 1 94 ? -4.829 14.044 -0.099 1.00 88.50 94 LYS A C 1
ATOM 713 O O . LYS A 1 94 ? -4.535 13.289 -1.021 1.00 88.50 94 LYS A O 1
ATOM 718 N N . LEU A 1 95 ? -5.659 13.718 0.882 1.00 91.19 95 LEU A N 1
ATOM 719 C CA . LEU A 1 95 ? -6.473 12.512 0.879 1.00 91.19 95 LEU A CA 1
ATOM 720 C C . LEU A 1 95 ? -7.904 12.875 0.491 1.00 91.19 95 LEU A C 1
ATOM 722 O O . LEU A 1 95 ? -8.368 13.988 0.754 1.00 91.19 95 LEU A O 1
ATOM 726 N N . GLU A 1 96 ? -8.596 11.930 -0.139 1.00 93.12 96 GLU A N 1
ATOM 727 C CA . GLU A 1 96 ? -10.037 12.037 -0.331 1.00 93.12 96 GLU A CA 1
ATOM 728 C C . GLU A 1 96 ? -10.723 12.135 1.036 1.00 93.12 96 GLU A C 1
ATOM 730 O O . GLU A 1 96 ? -10.467 11.338 1.940 1.00 93.12 96 GLU A O 1
ATOM 735 N N . MET A 1 97 ? -11.609 13.119 1.178 1.00 93.50 97 MET A N 1
ATOM 736 C CA . MET A 1 97 ? -12.403 13.307 2.384 1.00 93.50 97 MET A CA 1
ATOM 737 C C . MET A 1 97 ? -13.812 12.789 2.130 1.00 93.50 97 MET A C 1
ATOM 739 O O . MET A 1 97 ? -14.621 13.459 1.490 1.00 93.50 97 MET A O 1
ATOM 743 N N . SER A 1 98 ? -14.099 11.606 2.661 1.00 93.56 98 SER A N 1
ATOM 744 C CA . SER A 1 98 ? -15.427 11.002 2.643 1.00 93.56 98 SER A CA 1
ATOM 745 C C . SER A 1 98 ? -15.769 10.499 4.040 1.00 93.56 98 SER A C 1
ATOM 747 O O . SER A 1 98 ? -14.913 9.952 4.740 1.00 93.56 98 SER A O 1
ATOM 749 N N . LEU A 1 99 ? -17.006 10.733 4.476 1.00 95.12 99 LEU A N 1
ATOM 750 C CA . LEU A 1 99 ? -17.466 10.257 5.776 1.00 95.12 99 LEU A CA 1
ATOM 751 C C . LEU A 1 99 ? -17.630 8.738 5.725 1.00 95.12 99 LEU A C 1
ATOM 753 O O . LEU A 1 99 ? -18.222 8.196 4.792 1.00 95.12 99 LEU A O 1
ATOM 757 N N . ASN A 1 100 ? -17.125 8.053 6.747 1.00 92.38 100 ASN A N 1
ATOM 758 C CA . ASN A 1 100 ? -17.428 6.644 6.933 1.00 92.38 100 ASN A CA 1
ATOM 759 C C . ASN A 1 100 ? -18.856 6.465 7.475 1.00 92.38 100 ASN A C 1
ATOM 761 O O . ASN A 1 100 ? -19.478 7.390 7.997 1.00 92.38 100 ASN A O 1
ATOM 765 N N . VAL A 1 101 ? -19.380 5.248 7.347 1.00 94.50 101 VAL A N 1
ATOM 766 C CA . VAL A 1 101 ? -20.654 4.868 7.962 1.00 94.50 101 VAL A CA 1
ATOM 767 C C . VAL A 1 101 ? -20.373 4.387 9.380 1.00 94.50 101 VAL A C 1
ATOM 769 O O . VAL A 1 101 ? -19.603 3.443 9.571 1.00 94.50 101 VAL A O 1
ATOM 772 N N . LEU A 1 102 ? -20.994 5.039 10.363 1.00 93.75 102 LEU A N 1
ATOM 773 C CA . LEU A 1 102 ? -20.912 4.672 11.783 1.00 93.75 102 LEU A CA 1
ATOM 774 C C . LEU A 1 102 ? -22.200 4.022 12.304 1.00 93.75 102 LEU A C 1
ATOM 776 O O . LEU A 1 102 ? -22.198 3.425 13.377 1.00 93.75 102 LEU A O 1
ATOM 780 N N . GLU A 1 103 ? -23.288 4.115 11.543 1.00 94.81 103 GLU A N 1
ATOM 781 C CA . GLU A 1 103 ? -24.596 3.594 11.925 1.00 94.81 103 GLU A CA 1
ATOM 782 C C . GLU A 1 103 ? -24.849 2.239 11.262 1.00 94.81 103 GLU A C 1
ATOM 784 O O . GLU A 1 103 ? -24.924 2.127 10.040 1.00 94.81 103 GLU A O 1
ATOM 789 N N . TYR A 1 104 ? -25.004 1.206 12.088 1.00 95.25 104 TYR A N 1
ATOM 790 C CA . TYR A 1 104 ? -25.278 -0.165 11.652 1.00 95.25 104 TYR A CA 1
ATOM 791 C C . TYR A 1 104 ? -26.489 -0.719 12.427 1.00 95.25 104 TYR A C 1
ATOM 793 O O . TYR A 1 104 ? -26.320 -1.574 13.304 1.00 95.25 104 TYR A O 1
ATOM 801 N N . PRO A 1 105 ? -27.712 -0.219 12.152 1.00 95.62 105 PRO A N 1
ATOM 802 C CA . PRO A 1 105 ? -28.912 -0.522 12.942 1.00 95.62 105 PRO A CA 1
ATOM 803 C C . PRO A 1 105 ? -29.274 -2.013 12.969 1.00 95.62 105 PRO A C 1
ATOM 805 O O . PRO A 1 105 ? -29.820 -2.492 13.960 1.00 95.62 105 PRO A O 1
ATOM 808 N N . ASP A 1 106 ? -28.900 -2.762 11.931 1.00 96.88 106 ASP A N 1
ATOM 809 C CA . ASP A 1 106 ? -29.192 -4.194 11.800 1.00 96.88 106 ASP A CA 1
ATOM 810 C C . ASP A 1 106 ? -28.042 -5.102 12.277 1.00 96.88 106 ASP A C 1
ATOM 812 O O . ASP A 1 106 ? -28.085 -6.319 12.096 1.00 96.88 106 ASP A O 1
ATOM 816 N N . SER A 1 107 ? -26.987 -4.545 12.886 1.00 96.19 107 SER A N 1
ATOM 817 C CA . SER A 1 107 ? -25.885 -5.352 13.421 1.00 96.19 107 SER A CA 1
ATOM 818 C C . SER A 1 107 ? -26.370 -6.288 14.530 1.00 96.19 107 SER A C 1
ATOM 820 O O . SER A 1 107 ? -27.030 -5.858 15.472 1.00 96.19 107 SER A O 1
ATOM 822 N N . ASN A 1 108 ? -25.965 -7.559 14.487 1.00 96.94 108 ASN A N 1
ATOM 823 C CA . ASN A 1 108 ? -26.226 -8.521 15.567 1.00 96.94 108 ASN A CA 1
ATOM 824 C C . ASN A 1 108 ? -25.481 -8.190 16.874 1.00 96.94 108 ASN A C 1
ATOM 826 O O . ASN A 1 108 ? -25.756 -8.802 17.903 1.00 96.94 108 ASN A O 1
ATOM 830 N N . TYR A 1 109 ? -24.538 -7.247 16.839 1.00 94.12 109 TYR A N 1
ATOM 831 C CA . TYR A 1 109 ? -23.711 -6.866 17.979 1.00 94.12 109 TYR A CA 1
ATOM 832 C C . TYR A 1 109 ? -24.217 -5.561 18.606 1.00 94.12 109 TYR A C 1
ATOM 834 O O . TYR A 1 109 ? -24.137 -4.500 17.982 1.00 94.12 109 TYR A O 1
ATOM 842 N N . ASP A 1 110 ? -24.705 -5.637 19.851 1.00 94.50 110 ASP A N 1
ATOM 843 C CA . ASP A 1 110 ? -25.287 -4.502 20.591 1.00 94.50 110 ASP A CA 1
ATOM 844 C C . ASP A 1 110 ? -24.340 -3.306 20.709 1.00 94.50 110 ASP A C 1
ATOM 846 O O . ASP A 1 110 ? -24.765 -2.165 20.555 1.00 94.50 110 ASP A O 1
ATOM 850 N N . ASN A 1 111 ? -23.050 -3.558 20.939 1.00 93.00 111 ASN A N 1
ATOM 851 C CA . ASN A 1 111 ? -22.033 -2.513 21.027 1.00 93.00 111 ASN A CA 1
ATOM 852 C C . ASN A 1 111 ? -21.864 -1.769 19.695 1.00 93.00 111 ASN A C 1
ATOM 854 O O . ASN A 1 111 ? -21.858 -0.544 19.685 1.00 93.00 111 ASN A O 1
ATOM 858 N N . LEU A 1 112 ? -21.787 -2.483 18.569 1.00 93.31 112 LEU A N 1
ATOM 859 C CA . LEU A 1 112 ? -21.621 -1.882 17.245 1.00 93.31 112 LEU A CA 1
ATOM 860 C C . LEU A 1 112 ? -22.897 -1.155 16.794 1.00 93.31 112 LEU A C 1
ATOM 862 O O . LEU A 1 112 ? -22.818 -0.035 16.299 1.00 93.31 112 LEU A O 1
ATOM 866 N N . ARG A 1 113 ? -24.074 -1.743 17.040 1.00 94.12 113 ARG A N 1
ATOM 867 C CA . ARG A 1 113 ? -25.373 -1.088 16.817 1.00 94.12 113 ARG A CA 1
ATOM 868 C C . ARG A 1 113 ? -25.542 0.164 17.681 1.00 94.12 113 ARG A C 1
ATOM 870 O O . ARG A 1 113 ? -26.086 1.159 17.221 1.00 94.12 113 ARG A O 1
ATOM 877 N N . GLY A 1 114 ? -25.057 0.121 18.920 1.00 92.12 114 GLY A N 1
ATOM 878 C CA . GLY A 1 114 ? -25.051 1.240 19.860 1.00 92.12 114 GLY A CA 1
ATOM 879 C C . GLY A 1 114 ? -23.916 2.247 19.648 1.00 92.12 114 GLY A C 1
ATOM 880 O O . GLY A 1 114 ? -23.679 3.063 20.539 1.00 92.12 114 GLY A O 1
ATOM 881 N N . GLY A 1 115 ? -23.183 2.176 18.528 1.00 91.19 115 GLY A N 1
ATOM 882 C CA . GLY A 1 115 ? -22.116 3.124 18.195 1.00 91.19 115 GLY A CA 1
ATOM 883 C C . GLY A 1 115 ? -20.924 3.094 19.157 1.00 91.19 115 GLY A C 1
ATOM 884 O O . GLY A 1 115 ? -20.285 4.118 19.373 1.00 91.19 115 GLY A O 1
ATOM 885 N N . MET A 1 116 ? -20.641 1.941 19.769 1.00 92.12 116 MET A N 1
ATOM 886 C CA . MET A 1 116 ? -19.591 1.738 20.775 1.00 92.12 116 MET A CA 1
ATOM 887 C C . MET A 1 116 ? -19.699 2.682 21.988 1.00 92.12 116 MET A C 1
ATOM 889 O O . MET A 1 116 ? -18.692 3.043 22.586 1.00 92.12 116 MET A O 1
ATOM 893 N N . SER A 1 117 ? -20.913 3.058 22.401 1.00 84.56 117 SER A N 1
ATOM 894 C CA . SER A 1 117 ? -21.161 4.020 23.493 1.00 84.56 117 SER A CA 1
ATOM 895 C C . SER A 1 117 ? -20.580 3.641 24.869 1.00 84.56 117 SER A C 1
ATOM 897 O O . SER A 1 117 ? -20.456 4.507 25.735 1.00 84.56 117 SER A O 1
ATOM 899 N N . GLY A 1 118 ? -20.209 2.372 25.079 1.00 77.50 118 GLY A N 1
ATOM 900 C CA . GLY A 1 118 ? -19.524 1.885 26.284 1.00 77.50 118 GLY A CA 1
ATOM 901 C C . GLY A 1 118 ? -17.990 1.928 26.225 1.00 77.50 118 GLY A C 1
ATOM 902 O O . GLY A 1 118 ? -17.344 1.663 27.237 1.00 77.50 118 GLY A O 1
ATOM 903 N N . GLU A 1 119 ? -17.401 2.255 25.073 1.00 75.12 119 GLU A N 1
ATOM 904 C CA . GLU A 1 119 ? -15.952 2.314 24.880 1.00 75.12 119 GLU A CA 1
ATOM 905 C C . GLU A 1 119 ? -15.447 3.751 25.046 1.00 75.12 119 GLU A C 1
ATOM 907 O O . GLU A 1 119 ? -15.875 4.681 24.359 1.00 75.12 119 GLU A O 1
ATOM 912 N N . THR A 1 120 ? -14.480 3.960 25.940 1.00 64.50 120 THR A N 1
ATOM 913 C CA . THR A 1 120 ? -13.782 5.245 26.021 1.00 64.50 120 THR A CA 1
ATOM 914 C C . THR A 1 120 ? -12.832 5.358 24.833 1.00 64.50 120 THR A C 1
ATOM 916 O O . THR A 1 120 ? -11.844 4.626 24.760 1.00 64.50 120 THR A O 1
ATOM 919 N N . MET A 1 121 ? -13.087 6.304 23.925 1.00 56.47 121 MET A N 1
ATOM 920 C CA . MET A 1 121 ? -12.188 6.641 22.815 1.00 56.47 121 MET A CA 1
ATOM 921 C C . MET A 1 121 ? -10.790 7.000 23.344 1.00 56.47 121 MET A C 1
ATOM 923 O O . MET A 1 121 ? -10.523 8.136 23.734 1.00 56.47 121 MET A O 1
ATOM 927 N N . LYS A 1 122 ? -9.862 6.039 23.349 1.00 51.28 122 LYS A N 1
ATOM 928 C CA . LYS A 1 122 ? -8.431 6.312 23.509 1.00 51.28 122 LYS A CA 1
ATOM 929 C C . LYS A 1 122 ? -7.871 6.687 22.144 1.00 51.28 122 LYS A C 1
ATOM 931 O O . LYS A 1 122 ? -7.185 5.890 21.512 1.00 51.28 122 LYS A O 1
ATOM 936 N N . ALA A 1 123 ? -8.175 7.895 21.681 1.00 42.97 123 ALA A N 1
ATOM 937 C CA . ALA A 1 123 ? -7.462 8.461 20.547 1.00 42.97 123 ALA A CA 1
ATOM 938 C C . ALA A 1 123 ? -6.009 8.723 20.985 1.00 42.97 123 ALA A C 1
ATOM 940 O O . ALA A 1 123 ? -5.710 9.736 21.612 1.00 42.97 123 ALA A O 1
ATOM 941 N N . LYS A 1 124 ? -5.110 7.770 20.720 1.00 42.25 124 LYS A N 1
ATOM 942 C CA . LYS A 1 124 ? -3.678 8.057 20.637 1.00 42.25 124 LYS A CA 1
ATOM 943 C C . LYS A 1 124 ? -3.435 8.619 19.240 1.00 42.25 124 LYS A C 1
ATOM 945 O O . LYS A 1 124 ? -3.365 7.849 18.285 1.00 42.25 124 LYS A O 1
ATOM 950 N N . LEU A 1 125 ? -3.411 9.946 19.153 1.00 37.44 125 LEU A N 1
ATOM 951 C CA . LEU A 1 125 ? -2.708 10.655 18.086 1.00 37.44 125 LEU A CA 1
ATOM 952 C C . LEU A 1 125 ? -1.205 10.606 18.373 1.00 37.44 125 LEU A C 1
ATOM 954 O O . LEU A 1 125 ? -0.847 10.685 19.574 1.00 37.44 125 LEU A O 1
#

Radius of gyration: 19.88 Å; chains: 1; bounding box: 51×38×50 Å

Organism: NCBI:txid685502

pLDDT: mean 81.16, std 15.13, range [37.44, 96.94]

InterPro domains:
  IPR001223 Glycoside hydrolase family 18, catalytic domain [PF00704] (1-50)
  IPR001223 Glycoside hydrolase family 18, catalytic domain [PS51910] (1-95)
  IPR017853 Glycoside hydrolase superfamily [SSF51445] (1-113)
  IPR050314 Glycosyl hydrolase family 18 [PTHR11177] (1-51)

Foldseek 3Di:
DQFQQDDPPDPDAAGGRAADADPVCNVRPVDHVVVVVVVVCVVPFDAADDVLLRVLRRCVRRVPLADDDDDDVPADPLPDPRGSVVVNCVSNVDHDDDDDDQADCPDPDPCSNVSVPVDDPPPPD

Secondary structure (DSSP, 8-state):
----SS-TTSSS---SS-SS--SS-GGG-SS-HHHHHHHHHHTT-----SHHHHHHHHHHHHT-S----S-GGGSPPTTSTT-HHHHHHHHH------PPP---TT-S-HHHHTTTTTS------

Sequence (125 aa):
MAYDYAGSWDVVTGHQSNLYSSPSNPASTPFNTEQAVQYYLSQGVKAEKLAAEVKVEYVKEKGLGGAMWWEASGDRPISDEGSLIGTVTKGLEKLEMSLNVLEYPDSNYDNLRGGMSGETMKAKL